Protein AF-A0A2S4VRK7-F1 (afdb_monomer)

Radius of gyration: 18.15 Å; Cα contacts (8 Å, |Δi|>4): 212; chains: 1; bounding box: 56×32×46 Å

Foldseek 3Di:
DDPDDDDDDDDDDDDAQDWDDDPNKIKHKHWDQWQLPQDPDVVGGDIDIDIWICINLAETADEFHQDGDPVSVVSNVCSLVVVDDPDDPDDDDSDHNYYHAWDDEQDGDSGTDHPVSRVVVD

Structure (mmCIF, N/CA/C/O backbone):
data_AF-A0A2S4VRK7-F1
#
_entry.id   AF-A0A2S4VRK7-F1
#
loop_
_atom_site.group_PDB
_atom_site.id
_atom_site.type_symbol
_atom_site.label_atom_id
_atom_site.label_alt_id
_atom_site.label_comp_id
_atom_site.label_asym_id
_atom_site.label_entity_id
_atom_site.label_seq_id
_atom_site.pdbx_PDB_ins_code
_atom_site.Cartn_x
_atom_site.Cartn_y
_atom_site.Cartn_z
_atom_site.occupancy
_atom_site.B_iso_or_equiv
_atom_site.auth_seq_id
_atom_site.auth_comp_id
_atom_site.auth_asym_id
_atom_site.auth_atom_id
_atom_site.pdbx_PDB_model_num
ATOM 1 N N . MET A 1 1 ? -38.090 11.569 -11.617 1.00 50.12 1 MET A N 1
ATOM 2 C CA . MET A 1 1 ? -37.053 11.068 -12.543 1.00 50.12 1 MET A CA 1
ATOM 3 C C . MET A 1 1 ? -36.584 12.262 -13.358 1.00 50.12 1 MET A C 1
ATOM 5 O O . MET A 1 1 ? -37.377 12.761 -14.144 1.00 50.12 1 MET A O 1
ATOM 9 N N . SER A 1 2 ? -35.379 12.779 -13.126 1.00 55.50 2 SER A N 1
ATOM 10 C CA . SER A 1 2 ? -34.797 13.845 -13.953 1.00 55.50 2 SER A CA 1
ATOM 11 C C . SER A 1 2 ? -33.457 13.369 -14.496 1.00 55.50 2 SER A C 1
ATOM 13 O O . SER A 1 2 ? -32.537 13.054 -13.752 1.00 55.50 2 SER A O 1
ATOM 15 N N . SER A 1 3 ? -33.427 13.249 -15.816 1.00 69.75 3 SER A N 1
ATOM 16 C CA . SER A 1 3 ? -32.286 12.896 -16.647 1.00 69.75 3 SER A CA 1
ATOM 17 C C . SER A 1 3 ? -31.320 14.081 -16.710 1.00 69.75 3 SER A C 1
ATOM 19 O O . SER A 1 3 ? -31.739 15.151 -17.148 1.00 69.75 3 SER A O 1
ATOM 21 N N . GLY A 1 4 ? -30.055 13.891 -16.317 1.00 70.44 4 GLY A N 1
ATOM 22 C CA . GLY A 1 4 ? -28.982 14.857 -16.593 1.00 70.44 4 GLY A CA 1
ATOM 23 C C . GLY A 1 4 ? -28.056 15.251 -15.440 1.00 70.44 4 GLY A C 1
ATOM 24 O O . GLY A 1 4 ? -27.462 16.321 -15.532 1.00 70.44 4 GLY A O 1
ATOM 25 N N . ASP A 1 5 ? -27.908 14.453 -14.377 1.00 76.06 5 ASP A N 1
ATOM 26 C CA . ASP A 1 5 ? -26.925 14.781 -13.335 1.00 76.06 5 ASP A CA 1
ATOM 27 C C . ASP A 1 5 ? -25.501 14.772 -13.910 1.00 76.06 5 ASP A C 1
ATOM 29 O O . ASP A 1 5 ? -24.986 13.750 -14.371 1.00 76.06 5 ASP A O 1
ATOM 33 N N . VAL A 1 6 ? -24.869 15.947 -13.894 1.00 80.50 6 VAL A N 1
ATOM 34 C CA . VAL A 1 6 ? -23.449 16.110 -14.206 1.00 80.50 6 VAL A CA 1
ATOM 35 C C . VAL A 1 6 ? -22.660 15.582 -13.006 1.00 80.50 6 VAL A C 1
ATOM 37 O O . VAL A 1 6 ? -22.920 16.024 -11.885 1.00 80.50 6 VAL A O 1
ATOM 40 N N . PRO A 1 7 ? -21.698 14.660 -13.191 1.00 82.00 7 PRO A N 1
ATOM 41 C CA . PRO A 1 7 ? -20.904 14.157 -12.080 1.00 82.00 7 PRO A CA 1
ATOM 42 C C . PRO A 1 7 ? -20.160 15.310 -11.400 1.00 82.00 7 PRO A C 1
ATOM 44 O O . PRO A 1 7 ? -19.379 16.025 -12.029 1.00 82.00 7 PRO A O 1
ATOM 47 N N . GLN A 1 8 ? -20.399 15.473 -10.100 1.00 87.75 8 GLN A N 1
ATOM 48 C CA . GLN A 1 8 ? -19.673 16.413 -9.259 1.00 87.75 8 GLN A CA 1
ATOM 49 C C . GLN A 1 8 ? -18.605 15.655 -8.470 1.00 87.75 8 GLN A C 1
ATOM 51 O O . GLN A 1 8 ? -18.902 14.696 -7.759 1.00 87.75 8 GLN A O 1
ATOM 56 N N . PHE A 1 9 ? -17.356 16.100 -8.584 1.00 89.44 9 PHE A N 1
ATOM 57 C CA . PHE A 1 9 ? -16.247 15.565 -7.802 1.00 89.44 9 PHE A CA 1
ATOM 58 C C . PHE A 1 9 ? -15.982 16.456 -6.593 1.00 89.44 9 PHE A C 1
ATOM 60 O O . PHE A 1 9 ? -15.799 17.667 -6.731 1.00 89.44 9 PHE A O 1
ATOM 67 N N . THR A 1 10 ? -15.899 15.840 -5.417 1.00 90.31 10 THR A N 1
ATOM 68 C CA . THR A 1 10 ? -15.388 16.490 -4.209 1.00 90.31 10 THR A CA 1
ATOM 69 C C . THR A 1 10 ? -13.955 16.035 -3.986 1.00 90.31 10 THR A C 1
ATOM 71 O O . THR A 1 10 ? -13.695 14.856 -3.742 1.00 90.31 10 THR A O 1
ATOM 74 N N . TRP A 1 11 ? -13.022 16.977 -4.070 1.00 92.19 11 TRP A N 1
ATOM 75 C CA . TRP A 1 11 ? -11.606 16.717 -3.841 1.00 92.19 11 TRP A CA 1
ATOM 76 C C . TRP A 1 11 ? -11.301 16.731 -2.345 1.00 92.19 11 TRP A C 1
ATOM 78 O O . TRP A 1 11 ? -11.547 17.726 -1.670 1.00 92.19 11 TRP A O 1
ATOM 88 N N . ASN A 1 12 ? -10.735 15.635 -1.843 1.00 91.44 12 ASN A N 1
ATOM 89 C CA . ASN A 1 12 ? -10.278 15.514 -0.463 1.00 91.44 12 ASN A CA 1
ATOM 90 C C . ASN A 1 12 ? -8.770 15.260 -0.472 1.00 91.44 12 ASN A C 1
ATOM 92 O O . ASN A 1 12 ? -8.295 14.370 -1.179 1.00 91.44 12 ASN A O 1
ATOM 96 N N . ILE A 1 13 ? -8.017 16.050 0.293 1.00 92.81 13 ILE A N 1
ATOM 97 C CA . ILE A 1 13 ? -6.565 15.893 0.403 1.00 92.81 13 ILE A CA 1
ATOM 98 C C . ILE A 1 13 ? -6.272 14.862 1.490 1.00 92.81 13 ILE A C 1
ATOM 100 O O . ILE A 1 13 ? -6.652 15.043 2.644 1.00 92.81 13 ILE A O 1
ATOM 104 N N . ILE A 1 14 ? -5.573 13.797 1.112 1.00 92.69 14 ILE A N 1
ATOM 105 C CA . ILE A 1 14 ? -5.119 12.749 2.024 1.00 92.69 14 ILE A CA 1
ATOM 106 C C . ILE A 1 14 ? -3.709 13.101 2.507 1.00 92.69 14 ILE A C 1
ATOM 108 O O . ILE A 1 14 ? -2.866 13.516 1.712 1.00 92.69 14 ILE A O 1
ATOM 112 N N . GLN A 1 15 ? -3.459 12.942 3.807 1.00 91.50 15 GLN A N 1
ATOM 113 C CA . GLN A 1 15 ? -2.144 13.150 4.411 1.00 91.50 15 GLN A CA 1
ATOM 114 C C . GLN A 1 15 ? -1.589 11.826 4.931 1.00 91.50 15 GLN A C 1
ATOM 116 O O . GLN A 1 15 ? -2.234 11.141 5.725 1.00 91.50 15 GLN A O 1
ATOM 121 N N . ASP A 1 16 ? -0.377 11.483 4.505 1.00 89.94 16 ASP A N 1
ATOM 122 C CA . ASP A 1 16 ? 0.309 10.278 4.958 1.00 89.94 16 ASP A CA 1
ATOM 123 C C . ASP A 1 16 ? 0.512 10.274 6.481 1.00 89.94 16 ASP A C 1
ATOM 125 O O . ASP A 1 16 ? 0.968 11.250 7.077 1.00 89.94 16 ASP A O 1
ATOM 129 N N . GLY A 1 17 ? 0.210 9.142 7.116 1.00 90.25 17 GLY A N 1
ATOM 130 C CA . GLY A 1 17 ? 0.298 8.954 8.563 1.00 90.25 17 GLY A CA 1
ATOM 131 C C . GLY A 1 17 ? -0.903 9.476 9.355 1.00 90.25 17 GLY A C 1
ATOM 132 O O . GLY A 1 17 ? -0.963 9.222 10.558 1.00 90.25 17 GLY A O 1
ATOM 133 N N . THR A 1 18 ? -1.859 10.147 8.708 1.00 93.81 18 THR A N 1
ATOM 134 C CA . THR A 1 18 ? -3.078 10.649 9.352 1.00 93.81 18 THR A CA 1
ATOM 135 C C . THR A 1 18 ? -4.276 9.825 8.900 1.00 93.81 18 THR A C 1
ATOM 137 O O . THR A 1 18 ? -4.682 9.884 7.740 1.00 93.81 18 THR A O 1
ATOM 140 N N . ALA A 1 19 ? -4.849 9.049 9.822 1.00 94.94 19 ALA A N 1
ATOM 141 C CA . ALA A 1 19 ? -6.041 8.259 9.542 1.00 94.94 19 ALA A CA 1
ATOM 142 C C . ALA A 1 19 ? -7.274 9.145 9.306 1.00 94.94 19 ALA A C 1
ATOM 144 O O . ALA A 1 19 ? -7.423 10.209 9.912 1.00 94.94 19 ALA A O 1
ATOM 145 N N . PHE A 1 20 ? -8.181 8.675 8.456 1.00 95.88 20 PHE A N 1
ATOM 146 C CA . PHE A 1 20 ? -9.492 9.278 8.233 1.00 95.88 20 PHE A CA 1
ATOM 147 C C . PHE A 1 20 ? -10.570 8.194 8.152 1.00 95.88 20 PHE A C 1
ATOM 149 O O . PHE A 1 20 ? -10.274 7.032 7.882 1.00 95.88 20 PHE A O 1
ATOM 156 N N . ALA A 1 21 ? -11.827 8.569 8.389 1.00 96.06 21 ALA A N 1
ATOM 157 C CA . ALA A 1 21 ? -12.957 7.655 8.281 1.00 96.06 21 ALA A CA 1
ATOM 158 C C . ALA A 1 21 ? -13.693 7.863 6.955 1.00 96.06 21 ALA A C 1
ATOM 160 O O . ALA A 1 21 ? -14.058 8.989 6.612 1.00 96.06 21 ALA A O 1
ATOM 161 N N . LEU A 1 22 ? -13.962 6.775 6.239 1.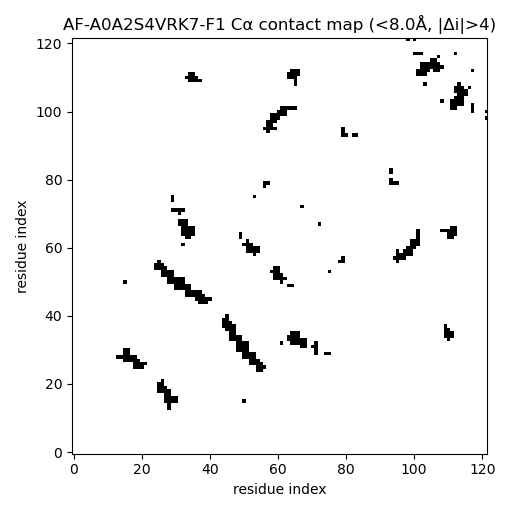00 95.12 22 LEU A N 1
ATOM 162 C CA . LEU A 1 22 ? -14.790 6.773 5.038 1.00 95.12 22 LEU A CA 1
ATOM 163 C C . LEU A 1 22 ? -15.895 5.730 5.217 1.00 95.12 22 LEU A C 1
ATOM 165 O O . LEU A 1 22 ? -15.617 4.543 5.330 1.00 95.12 22 LEU A O 1
ATOM 169 N N . PHE A 1 23 ? -17.151 6.178 5.308 1.00 95.25 23 PHE A N 1
ATOM 170 C CA . PHE A 1 23 ? -18.312 5.311 5.578 1.00 95.25 23 PHE A CA 1
ATOM 171 C C . PHE A 1 23 ? -18.170 4.434 6.842 1.00 95.25 23 PHE A C 1
ATOM 173 O O . PHE A 1 23 ? -18.612 3.291 6.867 1.00 95.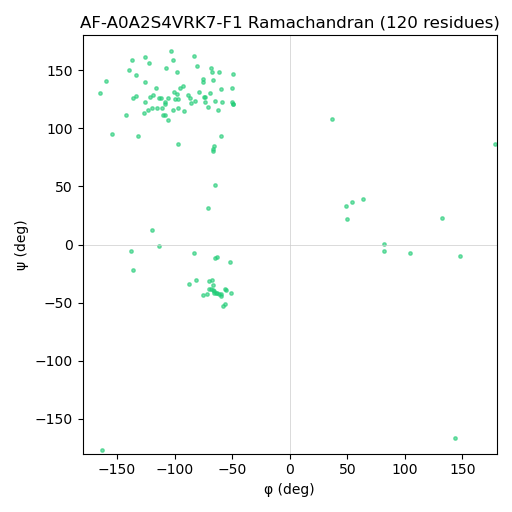25 23 PHE A O 1
ATOM 180 N N . GLY A 1 24 ? -17.544 4.968 7.898 1.00 95.06 24 GLY A N 1
ATOM 181 C CA . GLY A 1 24 ? -17.306 4.244 9.155 1.00 95.06 24 GLY A CA 1
ATOM 182 C C . GLY A 1 24 ? -16.088 3.315 9.141 1.00 95.06 24 GLY A C 1
ATOM 183 O O . GLY A 1 24 ? -15.807 2.691 10.157 1.00 95.06 24 GLY A O 1
ATOM 184 N N . ILE A 1 25 ? -15.352 3.253 8.029 1.00 95.50 25 ILE A N 1
ATOM 185 C CA . ILE A 1 25 ? -14.126 2.464 7.885 1.00 95.50 25 ILE A CA 1
ATOM 186 C C . ILE A 1 25 ? -12.926 3.380 8.120 1.00 95.50 25 ILE A C 1
ATOM 188 O O . ILE A 1 25 ? -12.798 4.412 7.457 1.00 95.50 25 ILE A O 1
ATOM 192 N N . GLU A 1 26 ? -12.044 3.008 9.048 1.00 95.50 26 GLU A N 1
ATOM 193 C CA . GLU A 1 26 ? -10.779 3.716 9.254 1.00 95.50 26 GLU A CA 1
ATOM 194 C C . GLU A 1 26 ? -9.807 3.393 8.112 1.00 95.50 26 GLU A C 1
ATOM 196 O O . GLU A 1 26 ? -9.532 2.229 7.814 1.00 95.50 26 GLU A O 1
ATOM 201 N N . ILE A 1 27 ? -9.274 4.429 7.473 1.00 96.56 27 ILE A N 1
ATOM 202 C CA . ILE A 1 27 ? -8.255 4.331 6.433 1.00 96.56 27 ILE A CA 1
ATOM 203 C C . ILE A 1 27 ? -7.031 5.091 6.927 1.00 96.56 27 ILE A C 1
ATOM 205 O O . ILE A 1 27 ? -7.087 6.306 7.122 1.00 96.56 27 ILE A O 1
ATOM 209 N N . LEU A 1 28 ? -5.918 4.383 7.107 1.00 95.56 28 LEU A N 1
ATOM 210 C CA . LEU A 1 28 ? -4.620 4.961 7.428 1.00 95.56 28 LEU A CA 1
ATOM 211 C C . LEU A 1 28 ? -3.720 4.919 6.186 1.00 95.56 28 LEU A C 1
ATOM 213 O O . LEU A 1 28 ? -3.226 3.849 5.824 1.00 95.56 28 LEU A O 1
ATOM 217 N N . PRO A 1 29 ? -3.463 6.067 5.544 1.00 95.31 29 PRO A N 1
ATOM 218 C CA . PRO A 1 29 ? -2.446 6.170 4.513 1.00 95.31 29 PRO A CA 1
ATOM 219 C C . PRO A 1 29 ? -1.062 6.035 5.147 1.00 95.31 29 PRO A C 1
ATOM 221 O O . PRO A 1 29 ? -0.743 6.712 6.127 1.00 95.31 29 PRO A O 1
ATOM 224 N N . 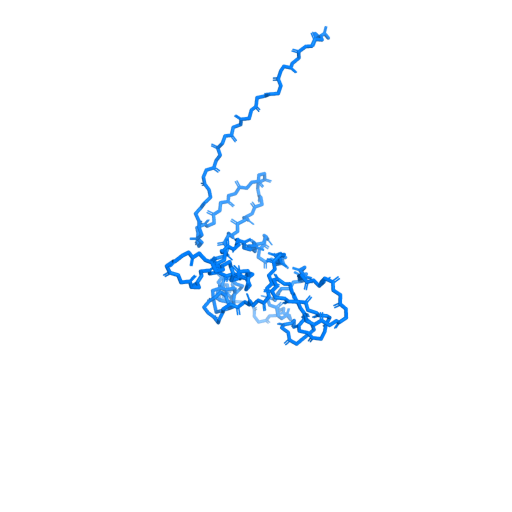LEU A 1 30 ? -0.227 5.169 4.591 1.00 91.06 30 LEU A N 1
ATOM 225 C CA . LEU A 1 30 ? 1.147 4.960 5.014 1.00 91.06 30 LEU A CA 1
ATOM 226 C C . LEU A 1 30 ? 2.097 5.459 3.916 1.00 91.06 30 LEU A C 1
ATOM 228 O O . LEU A 1 30 ? 1.980 5.021 2.761 1.00 91.06 30 LEU A O 1
ATOM 232 N N . PRO A 1 31 ? 3.043 6.353 4.268 1.00 78.12 31 PRO A N 1
ATOM 233 C CA . PRO A 1 31 ? 3.986 6.903 3.310 1.00 78.12 31 PRO A CA 1
ATOM 234 C C . PRO A 1 31 ? 4.948 5.824 2.837 1.00 78.12 31 PRO A C 1
ATOM 236 O O . PRO A 1 31 ? 5.342 4.946 3.606 1.00 78.12 31 PRO A O 1
ATOM 239 N N . GLY A 1 32 ? 5.445 5.976 1.617 1.00 65.50 32 GLY A N 1
ATOM 240 C CA . GLY A 1 32 ? 6.781 5.501 1.291 1.00 65.50 32 GLY A CA 1
ATOM 241 C C . GLY A 1 32 ? 6.951 4.226 0.475 1.00 65.50 32 GLY A C 1
ATOM 242 O O . GLY A 1 32 ? 8.099 4.020 0.082 1.00 65.50 32 GLY A O 1
ATOM 243 N N . PRO A 1 33 ? 5.963 3.382 0.127 1.00 58.97 33 PRO A N 1
ATOM 244 C CA . PRO A 1 33 ? 6.277 2.358 -0.849 1.00 58.97 33 PRO A CA 1
ATOM 245 C C . PRO A 1 33 ? 6.596 3.080 -2.173 1.00 58.97 33 PRO A C 1
ATOM 247 O O . PRO A 1 33 ? 5.873 3.959 -2.646 1.00 58.97 33 PRO A O 1
ATOM 250 N N . SER A 1 34 ? 7.784 2.806 -2.698 1.00 55.81 34 SER A N 1
ATOM 251 C CA . SER A 1 34 ? 8.357 3.547 -3.817 1.00 55.81 34 SER A CA 1
ATOM 252 C C . SER A 1 34 ? 8.509 2.617 -5.002 1.00 55.81 34 SER A C 1
ATOM 254 O O . SER A 1 34 ? 8.998 1.489 -4.887 1.00 55.81 34 SER A O 1
ATOM 256 N N . SER A 1 35 ? 8.106 3.106 -6.168 1.00 52.47 35 SER A N 1
ATOM 257 C CA . SER A 1 35 ? 8.607 2.560 -7.415 1.00 52.47 35 SER A CA 1
ATOM 258 C C . SER A 1 35 ? 10.002 3.138 -7.647 1.00 52.47 35 SER A C 1
ATOM 260 O O . SER A 1 35 ? 10.216 4.353 -7.610 1.00 52.47 35 SER A O 1
ATOM 262 N N . TRP A 1 36 ? 10.972 2.283 -7.958 1.00 45.81 36 TRP A N 1
ATOM 263 C CA . TRP A 1 36 ? 12.296 2.670 -8.444 1.00 45.81 36 TRP A CA 1
ATOM 264 C C . TRP A 1 36 ? 12.196 3.210 -9.882 1.00 45.81 36 TRP A C 1
ATOM 266 O O . TRP A 1 36 ? 13.127 3.079 -10.667 1.00 45.81 36 TRP A O 1
ATOM 276 N N . LYS A 1 37 ? 11.092 3.864 -10.289 1.00 48.69 37 LYS A N 1
ATOM 277 C CA . LYS A 1 37 ? 11.130 4.688 -11.503 1.00 48.69 37 LYS A CA 1
ATOM 278 C C . LYS A 1 37 ? 12.055 5.874 -11.253 1.00 48.69 37 LYS A C 1
ATOM 280 O O . LYS A 1 37 ? 11.634 6.989 -10.982 1.00 48.69 37 LYS A O 1
ATOM 285 N N . VAL A 1 38 ? 13.339 5.583 -11.383 1.00 50.50 38 VAL A N 1
ATOM 286 C CA . VAL A 1 38 ? 14.436 6.463 -11.693 1.00 50.50 38 VAL A CA 1
ATOM 287 C C . VAL A 1 38 ? 14.162 6.940 -13.105 1.00 50.50 38 VAL A C 1
ATOM 289 O O . VAL A 1 38 ? 14.633 6.368 -14.086 1.00 50.50 38 VAL A O 1
ATOM 292 N N . PHE A 1 39 ? 13.351 7.979 -13.234 1.00 45.34 39 PHE A N 1
ATOM 293 C CA . PHE A 1 39 ? 13.489 8.807 -14.414 1.00 45.34 39 PHE A CA 1
ATOM 294 C C . PHE A 1 39 ? 14.805 9.556 -14.221 1.00 45.34 39 PHE A C 1
ATOM 296 O O . PHE A 1 39 ? 14.973 10.272 -13.232 1.00 45.34 39 PHE A O 1
ATOM 303 N N . ARG A 1 40 ? 15.767 9.343 -15.129 1.00 44.78 40 ARG A N 1
ATOM 304 C CA . ARG A 1 40 ? 16.871 10.289 -15.314 1.00 44.78 40 ARG A CA 1
ATOM 305 C C . ARG A 1 40 ? 16.222 11.611 -15.712 1.00 44.78 40 ARG A C 1
ATOM 307 O O . ARG A 1 40 ? 15.913 11.824 -16.879 1.00 44.78 40 ARG A O 1
ATOM 314 N N . ILE A 1 41 ? 15.955 12.458 -14.732 1.00 54.47 41 ILE A N 1
ATOM 315 C CA . ILE A 1 41 ? 15.734 13.876 -14.980 1.00 54.47 41 ILE A CA 1
ATOM 316 C C . ILE A 1 41 ? 17.114 14.522 -15.119 1.00 54.47 41 ILE A C 1
ATOM 318 O O . ILE A 1 41 ? 18.086 14.007 -14.565 1.00 54.47 41 ILE A O 1
ATOM 322 N N . GLU A 1 42 ? 17.218 15.630 -15.855 1.00 55.44 42 GLU A N 1
ATOM 323 C CA . GLU A 1 42 ? 18.492 16.316 -16.161 1.00 55.44 42 GLU A CA 1
ATOM 324 C C . GLU A 1 42 ? 19.357 16.630 -14.919 1.00 55.44 42 GLU A C 1
ATOM 326 O O . GLU A 1 42 ? 20.555 16.862 -15.047 1.00 55.44 42 GLU A O 1
ATOM 331 N N . PHE A 1 43 ? 18.782 16.551 -13.711 1.00 55.12 43 PHE A N 1
ATOM 332 C CA . PHE A 1 43 ? 19.416 16.869 -12.431 1.00 55.12 43 PHE A CA 1
ATOM 333 C C . PHE A 1 43 ? 19.484 15.709 -11.409 1.00 55.12 43 PHE A C 1
ATOM 335 O O . PHE A 1 43 ? 19.797 15.961 -10.246 1.00 55.12 43 PHE A O 1
ATOM 342 N N . GLY A 1 44 ? 19.216 14.445 -11.782 1.00 57.09 44 GLY A N 1
ATOM 343 C CA . GLY A 1 44 ? 19.474 13.292 -10.896 1.00 57.09 44 GLY A CA 1
ATOM 344 C C . GLY A 1 44 ? 18.468 12.134 -10.946 1.00 57.09 44 GLY A C 1
ATOM 345 O O . GLY A 1 44 ? 17.649 12.019 -11.854 1.00 57.09 44 GLY A O 1
ATOM 346 N N . ILE A 1 45 ? 18.568 11.246 -9.948 1.00 60.47 45 ILE A N 1
ATOM 347 C CA . ILE A 1 45 ? 17.699 10.078 -9.735 1.00 60.47 45 ILE A CA 1
ATOM 348 C C . ILE A 1 45 ? 16.616 10.451 -8.713 1.00 60.47 45 ILE A C 1
ATOM 350 O O . ILE A 1 45 ? 16.948 10.737 -7.563 1.00 60.47 45 ILE A O 1
ATOM 354 N N . LYS A 1 46 ? 15.331 10.428 -9.096 1.00 63.84 46 LYS A N 1
ATOM 355 C CA . LYS A 1 46 ? 14.209 10.673 -8.170 1.00 63.84 46 LYS A CA 1
ATOM 356 C C . LYS A 1 46 ? 13.201 9.529 -8.221 1.00 63.84 46 LYS A C 1
ATOM 358 O O . LYS A 1 46 ? 12.676 9.233 -9.288 1.00 63.84 46 LYS A O 1
ATOM 363 N N . ALA A 1 47 ? 12.937 8.907 -7.073 1.00 67.94 47 ALA A N 1
ATOM 364 C CA . ALA A 1 47 ? 11.888 7.902 -6.928 1.00 67.94 47 ALA A CA 1
ATOM 365 C C . ALA A 1 47 ? 10.506 8.567 -6.885 1.00 67.94 47 ALA A C 1
ATOM 367 O O . ALA A 1 47 ? 10.341 9.635 -6.285 1.00 67.94 47 ALA A O 1
ATOM 368 N N . TYR A 1 48 ? 9.516 7.922 -7.498 1.00 71.94 48 TYR A N 1
ATOM 369 C CA . TYR A 1 48 ? 8.118 8.318 -7.361 1.00 71.94 48 TYR A CA 1
ATOM 370 C C . TYR A 1 48 ? 7.549 7.630 -6.123 1.00 71.94 48 TYR A C 1
ATOM 372 O O . TYR A 1 48 ? 7.673 6.415 -5.956 1.00 71.94 48 TYR A O 1
ATOM 380 N N . ILE A 1 49 ? 6.978 8.437 -5.233 1.00 77.19 49 ILE A N 1
ATOM 381 C CA . ILE A 1 49 ? 6.392 7.967 -3.981 1.00 77.19 49 ILE A CA 1
ATOM 382 C C . ILE A 1 49 ? 4.937 7.611 -4.263 1.00 77.19 49 ILE A C 1
ATOM 384 O O . ILE A 1 49 ? 4.199 8.421 -4.826 1.00 77.19 49 ILE A O 1
ATOM 388 N N . CYS A 1 50 ? 4.549 6.407 -3.866 1.00 81.62 50 CYS A N 1
ATOM 389 C CA . CYS A 1 50 ? 3.168 5.959 -3.857 1.00 81.62 50 CYS A CA 1
ATOM 390 C C . CYS A 1 50 ? 2.692 5.896 -2.400 1.00 81.62 50 CYS A C 1
ATOM 392 O O . CYS A 1 50 ? 3.490 5.700 -1.483 1.00 81.62 50 CYS A O 1
ATOM 394 N N . THR A 1 51 ? 1.392 6.068 -2.182 1.00 88.94 51 THR A N 1
ATOM 395 C CA . THR A 1 51 ? 0.772 5.899 -0.863 1.00 88.94 51 THR A CA 1
ATOM 396 C C . THR A 1 51 ? 0.204 4.484 -0.762 1.00 88.94 51 THR A C 1
ATOM 398 O O . THR A 1 51 ? -0.441 4.001 -1.692 1.00 88.94 51 THR A O 1
ATOM 401 N N . SER A 1 52 ? 0.445 3.817 0.367 1.00 93.12 52 SER A N 1
ATOM 402 C CA . SER A 1 52 ? -0.227 2.556 0.731 1.00 93.12 52 SER A CA 1
ATOM 403 C C . SER A 1 52 ? -1.296 2.809 1.779 1.00 93.12 52 SER A C 1
ATOM 405 O O . SER A 1 52 ? -1.308 3.870 2.397 1.00 93.12 52 SER A O 1
ATOM 407 N N . TYR A 1 53 ? -2.178 1.841 2.011 1.00 95.31 53 TYR A N 1
ATOM 408 C CA . TYR A 1 53 ? -3.283 2.010 2.949 1.00 95.31 53 TYR A CA 1
ATOM 409 C C . TYR A 1 53 ? -3.402 0.810 3.879 1.00 95.31 53 TYR A C 1
ATOM 411 O O . TYR A 1 53 ? -3.495 -0.328 3.422 1.00 95.31 53 TYR A O 1
ATOM 419 N N . LEU A 1 54 ? -3.438 1.075 5.183 1.00 95.44 54 LEU A N 1
ATOM 420 C CA . LEU A 1 54 ? -3.968 0.148 6.174 1.00 95.44 54 LEU A CA 1
ATOM 421 C C . LEU A 1 54 ? -5.455 0.466 6.361 1.00 95.44 54 LEU A C 1
ATOM 423 O O . LEU A 1 54 ? -5.817 1.552 6.806 1.00 95.44 54 LEU A O 1
ATOM 427 N N . ILE A 1 55 ? -6.305 -0.481 5.993 1.00 96.06 55 ILE A N 1
ATOM 428 C CA . ILE A 1 55 ? -7.760 -0.369 6.015 1.00 96.06 55 ILE A CA 1
ATOM 429 C C . ILE A 1 55 ? -8.273 -1.195 7.191 1.00 96.06 55 ILE A C 1
ATOM 431 O O . ILE A 1 55 ? -7.936 -2.377 7.330 1.00 96.06 55 ILE A O 1
ATOM 435 N N . ASP A 1 56 ? -9.062 -0.548 8.045 1.00 94.31 56 ASP A N 1
ATOM 436 C CA . ASP A 1 56 ? -9.715 -1.131 9.220 1.00 94.31 56 ASP A CA 1
ATOM 437 C C . ASP A 1 56 ? -8.764 -1.947 10.111 1.00 94.31 56 ASP A C 1
ATOM 439 O O . ASP A 1 56 ? -9.115 -2.998 10.642 1.00 94.31 56 ASP A O 1
ATOM 443 N N . LYS A 1 57 ? -7.495 -1.520 10.179 1.00 92.94 57 LYS A N 1
ATOM 444 C CA . LYS A 1 57 ? -6.402 -2.196 10.903 1.00 92.94 57 LYS A CA 1
ATOM 445 C C . LYS A 1 57 ? -6.258 -3.698 10.599 1.00 92.94 57 LYS A C 1
ATOM 447 O O . LYS A 1 57 ? -5.685 -4.434 11.397 1.00 92.94 57 LYS A O 1
ATOM 452 N N . THR A 1 58 ? -6.759 -4.174 9.458 1.00 93.94 58 THR A N 1
ATOM 453 C CA . THR A 1 58 ? -6.790 -5.610 9.124 1.00 93.94 58 THR A CA 1
ATOM 454 C C . THR A 1 58 ? -6.379 -5.919 7.690 1.00 93.94 58 THR A C 1
ATOM 456 O O . THR A 1 58 ? -5.939 -7.042 7.430 1.00 93.94 58 THR A O 1
ATOM 459 N N . ILE A 1 59 ? -6.473 -4.953 6.773 1.00 95.50 59 ILE A N 1
ATOM 460 C CA . ILE A 1 59 ? -6.110 -5.110 5.360 1.00 95.50 59 ILE A CA 1
ATOM 461 C C . ILE A 1 59 ? -5.027 -4.092 5.013 1.00 95.50 59 ILE A C 1
ATOM 463 O O . ILE A 1 59 ? -5.216 -2.900 5.226 1.00 95.50 59 ILE A O 1
ATOM 467 N N . TYR A 1 60 ? -3.911 -4.534 4.444 1.00 95.00 60 TYR A N 1
ATOM 468 C CA . TYR A 1 60 ? -2.833 -3.657 3.994 1.00 95.00 60 TYR A CA 1
ATOM 469 C C . TYR A 1 60 ? -2.728 -3.764 2.483 1.00 95.00 60 TYR A C 1
ATOM 471 O O . TYR A 1 60 ? -2.478 -4.841 1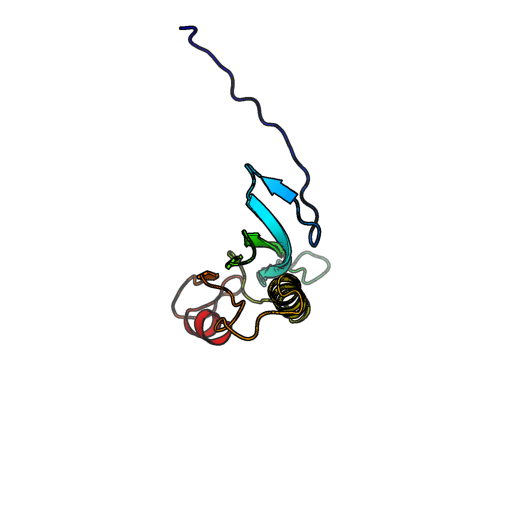.940 1.00 95.00 60 TYR A O 1
ATOM 479 N N . TYR A 1 61 ? -2.969 -2.639 1.821 1.00 95.12 61 TYR A N 1
ATOM 480 C CA . TYR A 1 61 ? -2.941 -2.503 0.376 1.00 95.12 61 TYR A CA 1
ATOM 481 C C . TYR A 1 61 ? -1.716 -1.701 -0.048 1.00 95.12 61 TYR A C 1
ATOM 483 O O . TYR A 1 61 ? -1.562 -0.534 0.328 1.00 95.12 61 TYR A O 1
ATOM 491 N N . VAL A 1 62 ? -0.867 -2.319 -0.864 1.00 93.19 62 VAL A N 1
ATOM 492 C CA . VAL A 1 62 ? 0.343 -1.712 -1.411 1.00 93.19 62 VAL A CA 1
ATOM 493 C C . VAL A 1 62 ? 0.547 -2.165 -2.862 1.00 93.19 62 VAL A C 1
ATOM 495 O O . VAL A 1 62 ? 0.825 -3.326 -3.140 1.00 93.19 62 VAL A O 1
ATOM 498 N N . SER A 1 63 ? 0.401 -1.231 -3.801 1.00 90.06 63 SER A N 1
ATOM 499 C CA . SER A 1 63 ? 0.492 -1.462 -5.251 1.00 90.06 63 SER A CA 1
ATOM 500 C C . SER A 1 63 ? 1.516 -0.523 -5.886 1.00 90.06 63 SER A C 1
ATOM 502 O O . SER A 1 63 ? 1.842 0.505 -5.295 1.00 90.06 63 SER A O 1
ATOM 504 N N . ASP A 1 64 ? 1.978 -0.863 -7.092 1.00 88.12 64 ASP A N 1
ATOM 505 C CA . ASP A 1 64 ? 2.830 -0.025 -7.947 1.00 88.12 64 ASP A CA 1
ATOM 506 C C . ASP A 1 64 ? 4.209 0.298 -7.354 1.00 88.12 64 ASP A C 1
ATOM 508 O O . ASP A 1 64 ? 4.710 1.421 -7.459 1.00 88.12 64 ASP A O 1
ATOM 512 N N . VAL A 1 65 ? 4.822 -0.685 -6.684 1.00 87.56 65 VAL A N 1
ATOM 513 C CA . VAL A 1 65 ? 6.022 -0.472 -5.864 1.00 87.56 65 VAL A CA 1
ATOM 514 C C . VAL A 1 65 ? 7.093 -1.517 -6.131 1.00 87.56 65 VAL A C 1
ATOM 516 O O . VAL A 1 65 ? 6.810 -2.688 -6.335 1.00 87.56 65 VAL A O 1
ATOM 519 N N . SER A 1 66 ? 8.358 -1.119 -6.058 1.00 87.00 66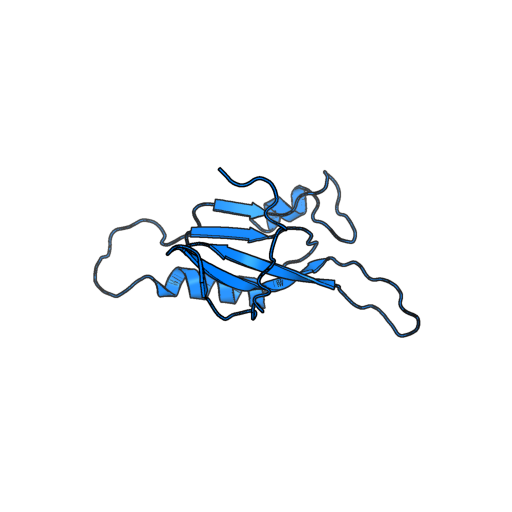 SER A N 1
ATOM 520 C CA . SER A 1 66 ? 9.499 -2.046 -6.124 1.00 87.00 66 SER A CA 1
ATOM 521 C C . SER A 1 66 ? 10.276 -2.126 -4.811 1.00 87.00 66 SER A C 1
ATOM 523 O O . SER A 1 66 ? 11.291 -2.818 -4.744 1.00 87.00 66 SER A O 1
ATOM 525 N N . MET A 1 67 ? 9.865 -1.364 -3.794 1.00 86.50 67 MET A N 1
ATOM 526 C CA . MET A 1 67 ? 10.463 -1.351 -2.463 1.00 86.50 67 MET A CA 1
ATOM 527 C C . MET A 1 67 ? 9.477 -0.777 -1.442 1.00 86.50 67 MET A C 1
ATOM 529 O O . MET A 1 67 ? 8.826 0.237 -1.700 1.00 86.50 67 MET A O 1
ATOM 533 N N . ILE A 1 68 ? 9.441 -1.370 -0.247 1.00 88.12 68 ILE A N 1
ATOM 534 C CA . ILE A 1 68 ? 8.775 -0.798 0.927 1.00 88.12 68 ILE A CA 1
ATOM 535 C C . ILE A 1 68 ? 9.857 -0.387 1.942 1.00 88.12 68 ILE A C 1
ATOM 537 O O . ILE A 1 68 ? 10.605 -1.250 2.4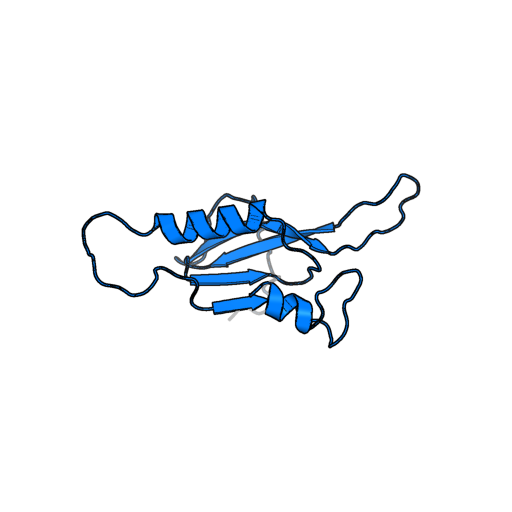06 1.00 88.12 68 ILE A O 1
ATOM 541 N N . PRO A 1 69 ? 9.994 0.905 2.288 1.00 86.81 69 PRO A N 1
ATOM 542 C CA . PRO A 1 69 ? 10.950 1.364 3.283 1.00 86.81 69 PRO A CA 1
ATOM 543 C C . PRO A 1 69 ? 10.686 0.757 4.656 1.00 86.81 69 PRO A C 1
ATOM 545 O O . PRO A 1 69 ? 9.543 0.559 5.072 1.00 86.81 69 PRO A O 1
ATOM 548 N N . LYS A 1 70 ? 11.764 0.557 5.418 1.00 86.81 70 LYS A N 1
ATOM 549 C CA . LYS A 1 70 ? 11.682 0.060 6.795 1.00 86.81 70 LYS A CA 1
ATOM 550 C C . LYS A 1 70 ? 10.772 0.930 7.667 1.00 86.81 70 LYS A C 1
ATOM 552 O O . LYS A 1 70 ? 10.009 0.398 8.460 1.00 86.81 70 LYS A O 1
ATOM 557 N N . GLU A 1 71 ? 10.815 2.250 7.496 1.00 87.75 71 GLU A N 1
ATOM 558 C CA . GLU A 1 71 ? 9.960 3.173 8.249 1.00 87.75 71 GLU A CA 1
ATOM 559 C C . GLU A 1 71 ? 8.464 2.896 8.028 1.00 87.75 71 GLU A C 1
ATOM 561 O O . GLU A 1 71 ? 7.701 2.865 8.992 1.00 87.75 71 GLU A O 1
ATOM 566 N N . THR A 1 72 ? 8.049 2.631 6.786 1.00 89.75 72 THR A N 1
ATOM 567 C CA . THR A 1 72 ? 6.668 2.261 6.445 1.00 89.75 72 THR A CA 1
ATOM 568 C C . THR A 1 72 ? 6.252 0.982 7.169 1.00 89.75 72 THR A C 1
ATOM 570 O O . THR A 1 72 ? 5.178 0.934 7.766 1.00 89.75 72 THR A O 1
ATOM 573 N N . MET A 1 73 ? 7.130 -0.028 7.189 1.00 89.00 73 MET A N 1
ATOM 574 C CA . MET A 1 73 ? 6.880 -1.301 7.877 1.00 89.00 73 MET A CA 1
ATOM 575 C C . MET A 1 73 ? 6.780 -1.139 9.399 1.00 89.00 73 MET A C 1
ATOM 577 O O . MET A 1 73 ? 5.918 -1.749 10.026 1.00 89.00 73 MET A O 1
ATOM 581 N N . GLU A 1 74 ? 7.621 -0.304 10.013 1.00 90.06 74 GLU A N 1
ATOM 582 C CA . GLU A 1 74 ? 7.549 -0.039 11.457 1.00 90.06 74 GLU A CA 1
ATOM 583 C C . GLU A 1 74 ? 6.280 0.742 11.831 1.00 90.06 74 GLU A C 1
ATOM 585 O O . GLU A 1 74 ? 5.636 0.441 12.838 1.00 90.06 74 GLU A O 1
ATOM 590 N N . ARG A 1 75 ? 5.856 1.697 10.991 1.00 89.88 75 ARG A N 1
ATOM 591 C CA . ARG A 1 75 ? 4.571 2.396 11.165 1.00 89.88 75 ARG A CA 1
ATOM 592 C C . ARG A 1 75 ? 3.382 1.443 11.033 1.00 89.88 75 ARG A C 1
ATOM 594 O O . ARG A 1 75 ? 2.453 1.542 11.835 1.00 89.88 75 ARG A O 1
ATOM 601 N N . LEU A 1 76 ? 3.418 0.517 10.071 1.00 90.88 76 LEU A N 1
ATOM 602 C CA . LEU A 1 76 ? 2.405 -0.531 9.915 1.00 90.88 76 LEU A CA 1
ATOM 603 C C . LEU A 1 76 ? 2.292 -1.375 11.192 1.00 90.88 76 LEU A C 1
ATOM 605 O O . LEU A 1 76 ? 1.203 -1.467 11.755 1.00 90.88 76 LEU A O 1
ATOM 609 N N . LYS A 1 77 ? 3.413 -1.914 11.692 1.00 90.56 77 LYS A N 1
ATOM 610 C CA . LYS A 1 77 ? 3.451 -2.717 12.931 1.00 90.56 77 LYS A CA 1
ATOM 611 C C . LYS A 1 77 ? 2.881 -1.956 14.125 1.00 90.56 77 LYS A C 1
ATOM 613 O O . LYS A 1 77 ? 1.937 -2.420 14.752 1.00 90.56 77 LYS A O 1
ATOM 618 N N . LYS A 1 78 ? 3.365 -0.731 14.366 1.00 90.06 78 LYS A N 1
ATOM 619 C CA . LYS A 1 78 ? 2.874 0.121 15.460 1.00 90.06 78 LYS A CA 1
ATOM 620 C C . LYS A 1 78 ? 1.361 0.357 15.378 1.00 90.06 78 LYS A C 1
ATOM 622 O O . LYS A 1 78 ? 0.686 0.406 16.404 1.00 90.06 78 LYS A O 1
ATOM 627 N N . SER A 1 79 ? 0.831 0.523 14.167 1.00 90.00 79 SER A N 1
ATOM 628 C CA . SER A 1 79 ? -0.598 0.769 13.952 1.00 90.00 79 SER A CA 1
ATOM 629 C C . SER A 1 79 ? -1.440 -0.473 14.248 1.00 90.00 79 SER A C 1
ATOM 631 O O . SER A 1 79 ? -2.499 -0.341 14.862 1.00 90.00 79 SER A O 1
ATOM 633 N N . LEU A 1 80 ? -0.946 -1.663 13.893 1.00 89.19 80 LEU A N 1
ATOM 634 C CA . LEU A 1 80 ? -1.571 -2.945 14.235 1.00 89.19 80 LEU A CA 1
ATOM 635 C C . LEU A 1 80 ? -1.555 -3.194 15.756 1.00 89.19 80 LEU A C 1
ATOM 637 O O . LEU A 1 80 ? -2.580 -3.557 16.328 1.00 89.19 80 LEU A O 1
ATOM 641 N N . ASP A 1 81 ? -0.443 -2.886 16.430 1.00 85.06 81 ASP A N 1
ATOM 642 C CA . ASP A 1 81 ? -0.288 -3.109 17.876 1.00 85.06 81 ASP A CA 1
ATOM 643 C C . ASP A 1 81 ? -1.156 -2.162 18.731 1.00 85.06 81 ASP A C 1
ATOM 645 O O . ASP A 1 81 ? -1.637 -2.537 19.806 1.00 85.06 81 ASP A O 1
ATOM 649 N N . SER A 1 82 ? -1.401 -0.936 18.246 1.00 72.06 82 SER A N 1
ATOM 650 C CA . SER A 1 82 ? -2.113 0.133 18.971 1.00 72.06 82 SER A CA 1
ATOM 651 C C . SER A 1 82 ? -3.590 -0.154 19.291 1.00 72.06 82 SER A C 1
ATOM 653 O O . SER A 1 82 ? -4.201 0.574 20.071 1.00 72.06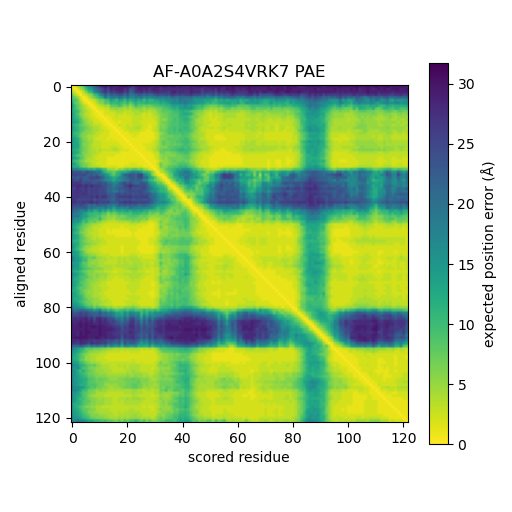 82 SER A O 1
ATOM 655 N N . GLY A 1 83 ? -4.178 -1.203 18.706 1.00 59.78 83 GLY A N 1
ATOM 656 C CA . GLY A 1 83 ? -5.545 -1.651 18.997 1.00 59.78 83 GLY A CA 1
ATOM 657 C C . GLY A 1 83 ? -5.677 -2.546 20.235 1.00 59.78 83 GLY A C 1
ATOM 658 O O . GLY A 1 83 ? -6.797 -2.854 20.643 1.00 59.78 83 GLY A O 1
ATOM 659 N N . THR A 1 84 ? -4.565 -2.967 20.843 1.00 54.16 84 THR A N 1
ATOM 660 C CA . THR A 1 84 ? -4.560 -3.969 21.921 1.00 54.16 84 THR A CA 1
ATOM 661 C C . THR A 1 84 ? -4.528 -3.286 23.289 1.00 54.16 84 THR A C 1
ATOM 663 O O . THR A 1 84 ? -3.466 -3.043 23.855 1.00 54.16 84 THR A O 1
ATOM 666 N N . THR A 1 85 ? -5.693 -2.934 23.835 1.00 50.19 85 THR A N 1
ATOM 667 C CA . THR A 1 85 ? -5.789 -2.454 25.224 1.00 50.19 85 THR A CA 1
ATOM 668 C C . THR A 1 85 ? -5.659 -3.615 26.214 1.00 50.19 85 THR A C 1
ATOM 670 O O . THR A 1 85 ? -6.175 -4.714 26.005 1.00 50.19 85 THR A O 1
ATOM 673 N N . GLU A 1 86 ? -4.927 -3.346 27.291 1.00 48.84 86 GLU A N 1
ATOM 674 C CA . GLU A 1 86 ? -4.617 -4.226 28.416 1.00 48.84 86 GLU A CA 1
ATOM 675 C C . GLU A 1 86 ? -5.877 -4.915 28.977 1.00 48.84 86 GLU A C 1
ATOM 677 O O . GLU A 1 86 ? -6.802 -4.249 29.434 1.00 48.84 86 GLU A O 1
ATOM 682 N N . GLY A 1 87 ? -5.925 -6.255 28.976 1.00 46.34 87 GLY A N 1
ATOM 683 C CA . GLY A 1 87 ? -6.930 -6.980 29.771 1.00 46.34 87 GLY A CA 1
ATOM 684 C C . GLY A 1 87 ? -7.464 -8.306 29.234 1.00 46.34 87 GLY A C 1
ATOM 685 O O . GLY A 1 87 ? -8.120 -9.019 29.988 1.00 46.34 87 GLY A O 1
ATOM 686 N N . LYS A 1 88 ? -7.181 -8.703 27.987 1.00 43.16 88 LYS A N 1
ATOM 687 C CA . LYS A 1 88 ? -7.534 -10.049 27.493 1.00 43.16 88 LYS A CA 1
ATOM 688 C C . LYS A 1 88 ? -6.353 -10.713 26.795 1.00 43.16 88 LYS A C 1
ATOM 6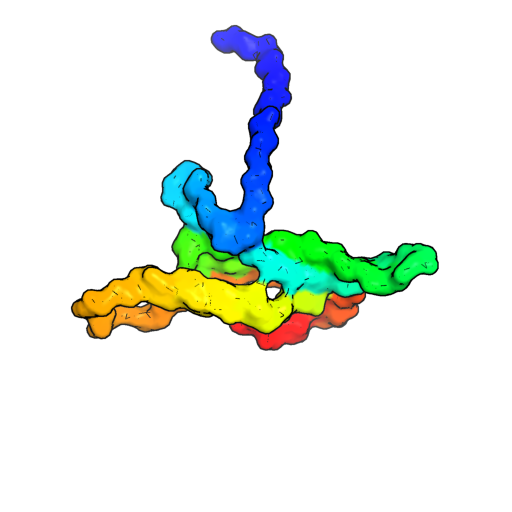90 O O . LYS A 1 88 ? -6.146 -10.566 25.595 1.00 43.16 88 LYS A O 1
ATOM 695 N N . LYS A 1 89 ? -5.595 -11.494 27.570 1.00 46.53 89 LYS A N 1
ATOM 696 C CA . LYS A 1 89 ? -4.791 -12.608 27.052 1.00 46.53 89 LYS A CA 1
ATOM 697 C C . LYS A 1 89 ? -5.758 -13.667 26.525 1.00 46.53 89 LYS A C 1
ATOM 699 O O . LYS A 1 89 ? -6.092 -14.575 27.265 1.00 46.53 89 LYS A O 1
ATOM 704 N N . GLU A 1 90 ? -6.246 -13.477 25.305 1.00 44.88 90 GLU A N 1
ATOM 705 C CA . GLU A 1 90 ? -6.765 -14.520 24.410 1.00 44.88 90 GLU A CA 1
ATOM 706 C C . GLU A 1 90 ? -7.266 -13.858 23.117 1.00 44.88 90 GLU A C 1
ATOM 708 O O . GLU A 1 90 ? -8.432 -13.504 22.981 1.00 44.88 90 GLU A O 1
ATOM 713 N N . SER A 1 91 ? -6.358 -13.653 22.163 1.00 38.81 91 SER A N 1
ATOM 714 C CA . SER A 1 91 ? -6.632 -13.899 20.745 1.00 38.81 91 SER A CA 1
ATOM 715 C C . SER A 1 91 ? -5.303 -13.933 19.994 1.00 38.81 91 SER A C 1
ATOM 717 O O . SER A 1 91 ? -4.446 -13.071 20.160 1.00 38.81 91 SER A O 1
ATOM 719 N N . ILE A 1 92 ? -5.133 -14.971 19.191 1.00 42.53 92 ILE A N 1
ATOM 720 C CA . ILE A 1 92 ? -4.021 -15.208 18.270 1.00 42.53 92 ILE A CA 1
ATOM 721 C C . ILE A 1 92 ? -3.811 -13.942 17.427 1.00 42.53 92 ILE A C 1
ATOM 723 O O . ILE A 1 92 ? -4.763 -13.537 16.774 1.00 42.53 92 ILE A O 1
ATOM 727 N N . ASN A 1 93 ? -2.615 -13.334 17.476 1.00 45.06 93 ASN A N 1
ATOM 728 C CA . ASN A 1 93 ? -2.146 -12.209 16.650 1.00 45.06 93 ASN A CA 1
ATOM 729 C C . ASN A 1 93 ? -3.214 -11.149 16.301 1.00 45.06 93 ASN A C 1
ATOM 731 O O . ASN A 1 93 ? -4.017 -11.354 15.393 1.00 45.06 93 ASN A O 1
ATOM 735 N N . GLY A 1 94 ? -3.137 -9.952 16.897 1.00 53.66 94 GLY A N 1
ATOM 736 C CA . GLY A 1 94 ? -3.751 -8.723 16.354 1.00 53.66 94 GLY A CA 1
ATOM 737 C C . GLY A 1 94 ? -3.101 -8.307 15.025 1.00 53.66 94 GLY A C 1
ATOM 738 O O . GLY A 1 94 ? -2.585 -7.207 14.881 1.00 53.66 94 GLY A O 1
ATOM 739 N N . GLY A 1 95 ? -3.012 -9.255 14.099 1.00 74.75 95 GLY A N 1
ATOM 740 C CA . GLY A 1 95 ? -2.205 -9.221 12.906 1.00 74.75 95 GLY A CA 1
ATOM 741 C C . GLY A 1 95 ? -3.037 -8.887 11.688 1.00 74.75 95 GLY A C 1
ATOM 742 O O . GLY A 1 95 ? -4.256 -9.065 11.634 1.00 74.75 95 GLY A O 1
ATOM 743 N N . LEU A 1 96 ? -2.314 -8.422 10.685 1.00 88.44 96 LEU A N 1
ATOM 744 C CA . LEU A 1 96 ? -2.808 -8.239 9.342 1.00 88.44 96 LEU A CA 1
ATOM 745 C C . LEU A 1 96 ? -3.516 -9.514 8.846 1.00 88.44 96 LEU A C 1
ATOM 747 O O . LEU A 1 96 ? -2.915 -10.585 8.821 1.00 88.44 96 LEU A O 1
ATOM 751 N N . LYS A 1 97 ? -4.790 -9.401 8.454 1.00 93.31 97 LYS A N 1
ATOM 752 C CA . LYS A 1 97 ? -5.590 -10.526 7.937 1.00 93.31 97 LYS A CA 1
ATOM 753 C C . LYS A 1 97 ? -5.421 -10.701 6.435 1.00 93.31 97 LYS A C 1
ATOM 755 O O . LYS A 1 97 ? -5.489 -11.819 5.936 1.00 93.31 97 LYS A O 1
ATOM 760 N N . VAL A 1 98 ? -5.243 -9.590 5.721 1.00 95.25 98 VAL A N 1
ATOM 761 C CA . VAL A 1 98 ? -5.100 -9.573 4.265 1.00 95.25 98 VAL A CA 1
ATOM 762 C C . VAL A 1 98 ? -3.964 -8.635 3.881 1.00 95.25 98 VAL A C 1
ATOM 764 O O . VAL A 1 98 ? -3.964 -7.459 4.246 1.00 95.25 98 VAL A O 1
ATOM 767 N N . LEU A 1 99 ? -3.019 -9.157 3.105 1.00 94.56 99 LEU A N 1
ATOM 768 C CA . LEU A 1 99 ? -1.991 -8.388 2.418 1.00 94.56 99 LEU A CA 1
ATOM 769 C C . LEU A 1 99 ? -2.298 -8.395 0.920 1.00 94.56 99 LEU A C 1
ATOM 771 O O . LEU A 1 99 ? -2.385 -9.460 0.311 1.00 94.56 99 LEU A O 1
ATOM 775 N N . ILE A 1 100 ? -2.438 -7.212 0.331 1.00 95.69 100 ILE A N 1
ATOM 776 C CA . ILE A 1 100 ? -2.507 -7.023 -1.119 1.00 95.69 100 ILE A CA 1
ATOM 777 C C . ILE A 1 100 ? -1.211 -6.326 -1.520 1.00 95.69 100 ILE A C 1
ATOM 779 O O . ILE A 1 100 ? -0.999 -5.175 -1.143 1.00 95.69 100 ILE A O 1
ATOM 783 N N . ILE A 1 101 ? -0.342 -7.037 -2.242 1.00 93.69 101 ILE A N 1
ATOM 784 C CA . ILE A 1 101 ? 1.004 -6.577 -2.595 1.00 93.69 101 ILE A CA 1
ATOM 785 C C . ILE A 1 101 ? 1.251 -6.639 -4.103 1.00 93.69 101 ILE A C 1
ATOM 787 O O . ILE A 1 101 ? 0.870 -7.601 -4.772 1.00 93.69 101 ILE A O 1
ATOM 791 N N . ASP A 1 102 ? 1.921 -5.612 -4.624 1.00 92.62 102 ASP A N 1
ATOM 792 C CA . ASP A 1 102 ? 2.373 -5.528 -6.011 1.00 92.62 102 ASP A CA 1
ATOM 793 C C . ASP A 1 102 ? 3.134 -6.791 -6.447 1.00 92.62 102 ASP A C 1
ATOM 795 O O . ASP A 1 102 ? 3.980 -7.312 -5.720 1.00 92.62 102 ASP A O 1
ATOM 799 N N . THR A 1 103 ? 2.813 -7.302 -7.635 1.00 94.69 103 THR A N 1
ATOM 800 C CA . THR A 1 103 ? 3.525 -8.404 -8.299 1.00 94.69 103 THR A CA 1
ATOM 801 C C . THR A 1 103 ? 3.308 -8.282 -9.803 1.00 94.69 103 THR A C 1
ATOM 803 O O . THR A 1 103 ? 2.305 -8.757 -10.334 1.00 94.69 103 THR A O 1
ATOM 806 N N . LEU A 1 104 ? 4.239 -7.654 -10.519 1.00 94.62 104 LEU A N 1
ATOM 807 C CA . LEU A 1 104 ? 4.061 -7.430 -11.956 1.00 94.62 104 LEU A CA 1
ATOM 808 C C . LEU A 1 104 ? 4.287 -8.703 -12.782 1.00 94.62 104 LEU A C 1
ATOM 810 O O . LEU A 1 104 ? 3.577 -8.955 -13.753 1.00 94.62 104 LEU A O 1
ATOM 814 N N . ARG A 1 105 ? 5.334 -9.470 -12.456 1.00 92.38 105 ARG A N 1
ATOM 815 C CA . ARG A 1 105 ? 5.776 -10.643 -13.232 1.00 92.38 105 ARG A CA 1
ATOM 816 C C . ARG A 1 105 ? 6.715 -11.537 -12.416 1.00 92.38 105 ARG A C 1
ATOM 818 O O . ARG A 1 105 ? 7.013 -11.255 -11.263 1.00 92.38 105 ARG A O 1
ATOM 825 N N . LEU A 1 106 ? 7.233 -12.604 -13.024 1.00 94.56 106 LEU A N 1
ATOM 826 C CA . LEU A 1 106 ? 8.168 -13.524 -12.359 1.00 94.56 106 LEU A CA 1
ATOM 827 C C . LEU A 1 106 ? 9.494 -12.857 -11.954 1.00 94.56 106 LEU A C 1
ATOM 829 O O . LEU A 1 106 ? 10.006 -13.097 -10.866 1.00 94.56 106 LEU A O 1
ATOM 833 N N . LEU A 1 107 ? 10.050 -12.016 -12.829 1.00 92.56 107 LEU A N 1
ATOM 834 C CA . LEU A 1 107 ? 11.335 -11.348 -12.611 1.00 92.56 107 LEU A CA 1
ATOM 835 C C . LEU A 1 107 ? 11.155 -9.916 -12.089 1.00 92.56 107 LEU A C 1
ATOM 837 O O . LEU A 1 107 ? 10.219 -9.236 -12.522 1.00 92.56 107 LEU A O 1
ATOM 841 N N . PRO A 1 108 ? 12.087 -9.410 -11.261 1.00 86.56 108 PRO A N 1
ATOM 842 C CA . PRO A 1 108 ? 12.080 -8.022 -10.815 1.00 86.56 108 PRO A CA 1
ATOM 843 C C . PRO A 1 108 ? 11.910 -7.016 -11.960 1.00 86.56 108 PRO A C 1
ATOM 845 O O . PRO A 1 108 ? 12.367 -7.221 -13.097 1.00 86.56 108 PRO A O 1
ATOM 848 N N . HIS A 1 109 ? 11.244 -5.908 -11.659 1.00 85.56 109 HIS A N 1
ATOM 849 C CA . HIS A 1 109 ? 11.137 -4.762 -12.549 1.00 85.56 109 HIS A CA 1
ATOM 850 C C . HIS A 1 109 ? 11.675 -3.515 -11.850 1.00 85.56 109 HIS A C 1
ATOM 852 O O . HIS A 1 109 ? 11.676 -3.418 -10.627 1.00 85.56 109 HIS A O 1
ATOM 858 N N . ALA A 1 110 ? 12.094 -2.524 -12.634 1.00 81.62 110 ALA A N 1
ATOM 859 C CA . ALA A 1 110 ? 12.596 -1.266 -12.097 1.00 81.62 110 ALA A CA 1
ATOM 860 C C . ALA A 1 110 ? 11.540 -0.476 -11.308 1.00 81.62 110 ALA A C 1
ATOM 862 O O . ALA A 1 110 ? 11.879 0.509 -10.692 1.00 81.62 110 ALA A O 1
ATOM 863 N N . SER A 1 111 ? 10.262 -0.840 -11.344 1.00 83.50 111 SER A N 1
ATOM 864 C CA . SER A 1 111 ? 9.199 -0.082 -10.667 1.00 83.50 111 SER A CA 1
ATOM 865 C C . SER A 1 111 ? 8.166 -0.932 -9.953 1.00 83.50 111 SER A C 1
ATOM 867 O O . SER A 1 111 ? 7.310 -0.370 -9.287 1.00 83.50 111 SER A O 1
ATOM 869 N N . HIS A 1 112 ? 8.261 -2.250 -10.099 1.00 89.31 112 HIS A N 1
ATOM 870 C CA . HIS A 1 112 ? 7.323 -3.209 -9.539 1.00 89.31 112 HIS A CA 1
ATOM 871 C C . HIS A 1 112 ? 8.087 -4.404 -8.997 1.00 89.31 112 HIS A C 1
ATOM 873 O O . HIS A 1 112 ? 9.139 -4.776 -9.539 1.00 89.31 112 HIS A O 1
ATOM 879 N N . PHE A 1 113 ? 7.533 -5.036 -7.979 1.00 91.31 113 PHE A N 1
ATOM 880 C CA . PHE A 1 113 ? 8.037 -6.298 -7.491 1.00 91.31 113 PHE A CA 1
ATOM 881 C C . PHE A 1 113 ? 7.846 -7.411 -8.527 1.00 91.31 113 PHE A C 1
ATOM 883 O O . PHE A 1 113 ? 6.836 -7.505 -9.233 1.00 91.31 113 PHE A O 1
ATOM 890 N N . GLY A 1 114 ? 8.852 -8.278 -8.605 1.00 94.44 114 GLY A N 1
ATOM 891 C CA . GLY A 1 114 ? 8.679 -9.626 -9.129 1.00 94.44 114 GLY A CA 1
ATOM 892 C C . GLY A 1 114 ? 8.140 -10.568 -8.050 1.00 94.44 114 GLY A C 1
ATOM 893 O O . GLY A 1 114 ? 8.305 -10.297 -6.863 1.00 94.44 114 GLY A O 1
ATOM 894 N N . ILE A 1 115 ? 7.586 -11.716 -8.446 1.00 96.06 115 ILE A N 1
ATOM 895 C CA . ILE A 1 115 ? 6.939 -12.672 -7.525 1.00 96.06 115 ILE A CA 1
ATOM 896 C C . ILE A 1 115 ? 7.805 -13.049 -6.312 1.00 96.06 115 ILE A C 1
ATOM 898 O O . ILE A 1 115 ? 7.319 -13.078 -5.187 1.00 96.06 115 ILE A O 1
ATOM 902 N N . ALA A 1 116 ? 9.107 -13.276 -6.515 1.00 95.38 116 ALA A N 1
ATOM 903 C CA . ALA A 1 116 ? 10.021 -13.622 -5.429 1.00 95.38 116 ALA A CA 1
ATOM 904 C C . ALA A 1 116 ? 10.217 -12.466 -4.433 1.00 95.38 116 ALA A C 1
ATOM 906 O O . ALA A 1 116 ? 10.360 -12.708 -3.239 1.00 95.38 116 ALA A O 1
ATOM 907 N N . GLN A 1 117 ? 10.205 -11.215 -4.906 1.00 93.75 117 GLN A N 1
ATOM 908 C CA . GLN A 1 117 ? 10.324 -10.039 -4.041 1.00 93.75 117 GLN A CA 1
ATOM 909 C C . GLN A 1 117 ? 9.044 -9.834 -3.229 1.00 93.75 117 GLN A C 1
ATOM 911 O O . GLN A 1 117 ? 9.130 -9.593 -2.030 1.00 93.75 117 GLN A O 1
ATOM 916 N N . SER A 1 118 ? 7.876 -9.996 -3.855 1.00 93.44 118 SER A N 1
ATOM 917 C CA . SER A 1 118 ? 6.578 -9.882 -3.184 1.00 93.44 118 SER A CA 1
ATOM 91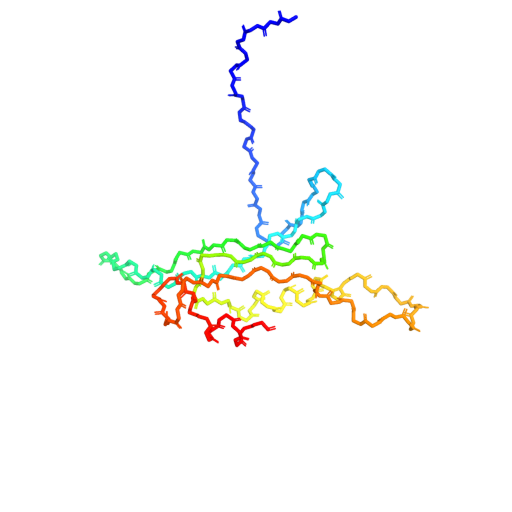8 C C . SER A 1 118 ? 6.419 -10.931 -2.084 1.00 93.44 118 SER A C 1
ATOM 920 O O . SER A 1 118 ? 6.001 -10.595 -0.982 1.00 93.44 118 SER A O 1
ATOM 922 N N . ILE A 1 119 ? 6.827 -12.179 -2.349 1.00 94.56 119 ILE A N 1
ATOM 923 C CA . ILE A 1 119 ? 6.828 -13.260 -1.349 1.00 94.56 119 ILE A CA 1
ATOM 924 C C . ILE A 1 119 ? 7.835 -12.989 -0.228 1.00 94.56 119 ILE A C 1
ATOM 926 O O . ILE A 1 119 ? 7.547 -13.286 0.919 1.00 94.56 119 ILE A O 1
ATOM 930 N N . HIS A 1 120 ? 9.016 -12.447 -0.534 1.00 92.75 120 HIS A N 1
ATOM 931 C CA . HIS A 1 120 ? 10.027 -12.158 0.489 1.00 92.75 120 HIS A CA 1
ATOM 932 C C . HIS A 1 120 ? 9.612 -11.031 1.448 1.00 92.75 120 HIS A C 1
ATOM 934 O O . HIS A 1 120 ? 10.056 -11.005 2.593 1.00 92.75 120 HIS A O 1
ATOM 940 N N . VAL A 1 121 ? 8.819 -10.074 0.961 1.00 87.62 121 VAL A N 1
ATOM 941 C CA . VAL A 1 121 ? 8.324 -8.936 1.749 1.00 87.62 121 VAL A CA 1
ATOM 942 C C . VAL A 1 121 ? 7.100 -9.304 2.596 1.00 87.62 121 VAL A C 1
ATOM 944 O O . VAL A 1 121 ? 6.905 -8.689 3.645 1.00 87.62 121 VAL A O 1
ATOM 947 N N . ALA A 1 122 ? 6.284 -10.252 2.127 1.00 85.25 122 ALA A N 1
ATOM 948 C CA . ALA A 1 122 ? 5.097 -10.762 2.815 1.00 85.25 122 ALA A CA 1
ATOM 949 C C . ALA A 1 122 ? 5.454 -11.611 4.045 1.00 85.25 122 ALA A C 1
ATOM 951 O O . ALA A 1 122 ? 4.753 -11.446 5.070 1.00 85.25 122 ALA A O 1
#

Nearest PDB structures (foldseek):
  1jki-assembly1_A  TM=2.921E-01  e=4.445E+00  Saccharomyces cerevisiae
  1p1i-assembly1_B-2  TM=2.903E-01  e=5.720E+00  Saccharomyces cerevisiae
  1p1k-assembly1_B-2  TM=2.882E-01  e=9.474E+00  Saccharomyces cerevisiae

Solvent-accessible surface area (backbone atoms only — not comparable to full-atom values): 7322 Å² total; per-residue (Å²): 141,82,92,77,85,74,91,80,84,83,89,78,89,84,51,68,72,50,67,46,73,58,98,87,38,45,38,31,34,37,52,50,33,22,14,53,47,57,53,80,47,102,86,46,80,47,68,48,76,37,75,26,36,37,37,64,67,30,33,39,44,40,64,70,21,47,46,71,44,68,67,38,54,53,51,51,52,52,57,34,55,71,74,68,72,91,86,68,101,77,71,86,68,77,50,76,76,42,82,46,69,30,57,78,41,78,60,75,48,67,33,26,18,6,45,65,53,37,60,72,74,104

Secondary structure (DSSP, 8-state):
-----PPPP------TT--EEETTEEEEEE---EEEEEEEETTEEEEEE--EEEETTTEEEE-S-SB--HHHHHHHHHHHHTT--TT----S----SEEEE---BSS--SSS-BHHHHHHH-

Mean predicted aligned error: 9.18 Å

InterPro domains:
  IPR036866 Ribonuclease Z/Hydroxyacylglutathione hydrolase-like [G3DSA:3.60.15.10] (1-122)

pLDDT: mean 80.54, std 17.51, range [38.81, 96.56]

Organism: NCBI:txid27350

Sequence (122 aa):
MSSGDVPQFTWNIIQDGTAFALFGIEILPLPGPSSWKVFRIEFGIKAYICTSYLIDKTIYYVSDVSMIPKETMERLKKSLDSGTTEGKKESINGGLKVLIIDTLRLLPHASHFGIAQSIHVA